Protein AF-M4EWF5-F1 (afdb_monomer)

Structure (mmCIF, N/CA/C/O backbone):
data_AF-M4EWF5-F1
#
_entry.id   AF-M4EWF5-F1
#
loop_
_atom_site.group_PDB
_atom_site.id
_atom_site.type_symbol
_atom_site.label_atom_id
_atom_site.label_alt_id
_atom_site.label_comp_id
_atom_site.label_asym_id
_atom_site.label_entity_id
_atom_site.label_seq_id
_atom_site.pdbx_PDB_ins_code
_atom_site.Cartn_x
_atom_site.Cartn_y
_atom_site.Cartn_z
_atom_site.occupancy
_atom_site.B_iso_or_equiv
_atom_site.auth_seq_id
_atom_site.auth_comp_id
_atom_site.auth_asym_id
_atom_site.auth_atom_id
_atom_site.pdbx_PDB_model_num
ATOM 1 N N . MET A 1 1 ? -3.460 11.348 1.454 1.00 60.72 1 MET A N 1
ATOM 2 C CA . MET A 1 1 ? -3.700 10.464 0.291 1.00 60.72 1 MET A CA 1
ATOM 3 C C . MET A 1 1 ? -4.441 9.225 0.754 1.00 60.72 1 MET A C 1
ATOM 5 O O . MET A 1 1 ? -4.112 8.712 1.816 1.00 60.72 1 MET A O 1
ATOM 9 N N . SER A 1 2 ? -5.455 8.776 0.018 1.00 75.06 2 SER A N 1
ATOM 10 C CA . SER A 1 2 ? -6.222 7.574 0.368 1.00 75.06 2 SER A CA 1
ATOM 11 C C . SER A 1 2 ? -5.443 6.297 0.043 1.00 75.06 2 SER A C 1
ATOM 13 O O . SER A 1 2 ? -4.830 6.213 -1.020 1.00 75.06 2 SER A O 1
ATOM 15 N N . TYR A 1 3 ? -5.541 5.275 0.899 1.00 76.62 3 TYR A N 1
ATOM 16 C CA . TYR A 1 3 ? -4.906 3.967 0.677 1.00 76.62 3 TYR A CA 1
ATOM 17 C C . TYR A 1 3 ? -5.309 3.311 -0.655 1.00 76.62 3 TYR A C 1
ATOM 19 O O . TYR A 1 3 ? -4.475 2.685 -1.292 1.00 76.62 3 TYR A O 1
ATOM 27 N N . LEU A 1 4 ? -6.537 3.535 -1.135 1.00 79.00 4 LEU A N 1
ATOM 28 C CA . LEU A 1 4 ? -7.011 3.019 -2.428 1.00 79.00 4 LEU A CA 1
ATOM 29 C C . LEU A 1 4 ? -6.176 3.512 -3.621 1.00 79.00 4 LEU A C 1
ATOM 31 O O . LEU A 1 4 ? -5.884 2.746 -4.534 1.00 79.00 4 LEU A O 1
ATOM 35 N N . LEU A 1 5 ? -5.757 4.782 -3.596 1.00 80.56 5 LEU A N 1
ATOM 36 C CA . LEU A 1 5 ? -4.899 5.357 -4.638 1.00 80.56 5 LEU A CA 1
ATOM 37 C C . LEU A 1 5 ? -3.491 4.772 -4.574 1.00 80.56 5 LEU A C 1
ATOM 39 O O . LEU A 1 5 ? -2.906 4.465 -5.609 1.00 80.56 5 LEU A O 1
ATOM 43 N N . LEU A 1 6 ? -2.978 4.572 -3.358 1.00 82.00 6 LEU A N 1
ATOM 44 C CA . LEU A 1 6 ? -1.693 3.918 -3.150 1.00 82.00 6 LEU A CA 1
ATOM 45 C C . LEU A 1 6 ? -1.720 2.489 -3.702 1.00 82.00 6 LE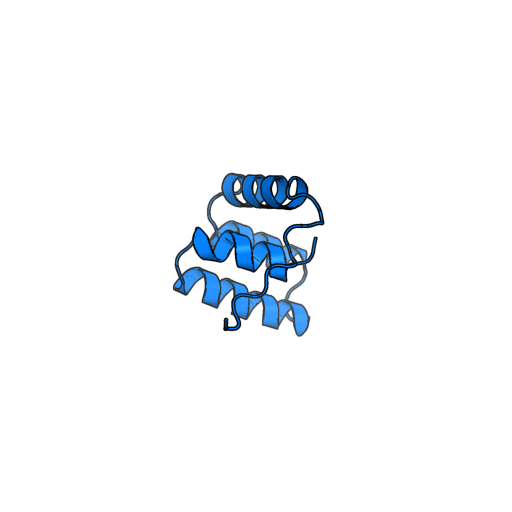U A C 1
ATOM 47 O O . LEU A 1 6 ? -0.834 2.135 -4.470 1.00 82.00 6 LEU A O 1
ATOM 51 N N . PHE A 1 7 ? -2.760 1.711 -3.382 1.00 83.06 7 PHE A N 1
ATOM 52 C CA . PH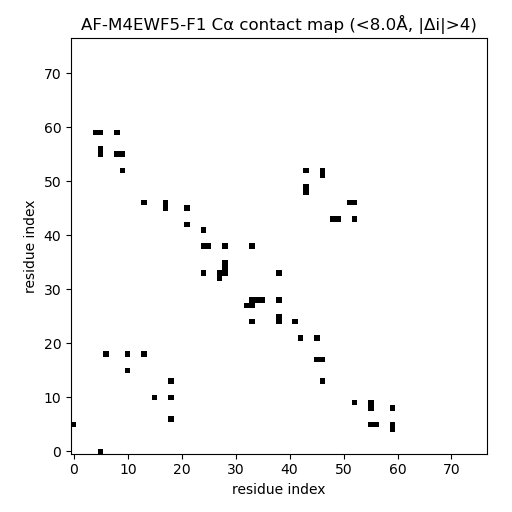E A 1 7 ? -2.942 0.347 -3.886 1.00 83.06 7 PHE A CA 1
ATOM 53 C C . PHE A 1 7 ? -3.016 0.312 -5.409 1.00 83.06 7 PHE A C 1
ATOM 55 O O . PHE A 1 7 ? -2.282 -0.446 -6.029 1.00 83.06 7 PHE A O 1
ATOM 62 N N . LYS A 1 8 ? -3.819 1.183 -6.027 1.00 82.62 8 LYS A N 1
ATOM 63 C CA . LYS A 1 8 ? -3.918 1.259 -7.491 1.00 82.62 8 LYS A CA 1
ATOM 64 C C . LYS A 1 8 ? -2.575 1.568 -8.164 1.00 82.62 8 LYS A C 1
ATOM 66 O O . LYS A 1 8 ? -2.318 1.098 -9.265 1.00 82.62 8 LYS A O 1
ATOM 71 N N . ALA A 1 9 ? -1.719 2.359 -7.525 1.00 82.31 9 ALA A N 1
ATOM 72 C CA . ALA A 1 9 ? -0.416 2.688 -8.087 1.00 82.31 9 ALA A CA 1
ATOM 73 C C . ALA A 1 9 ? 0.601 1.546 -7.920 1.00 82.31 9 ALA A C 1
ATOM 75 O O . ALA A 1 9 ? 1.308 1.215 -8.875 1.00 82.31 9 ALA A O 1
ATOM 76 N N . ILE A 1 10 ? 0.632 0.892 -6.753 1.00 83.19 10 ILE A N 1
ATOM 77 C CA . ILE A 1 10 ? 1.548 -0.233 -6.504 1.00 83.19 10 ILE A CA 1
ATOM 78 C C . ILE A 1 10 ? 1.087 -1.543 -7.160 1.00 83.19 10 ILE A C 1
ATOM 80 O O . ILE A 1 10 ? 1.934 -2.386 -7.432 1.00 83.19 10 ILE A O 1
ATOM 84 N N . SER A 1 11 ? -0.201 -1.708 -7.497 1.00 82.88 11 SER A N 1
ATOM 85 C CA . SER A 1 11 ? -0.705 -2.924 -8.164 1.00 82.88 11 SER A CA 1
ATOM 86 C C . SER A 1 11 ? -0.065 -3.170 -9.525 1.00 82.88 11 SER A C 1
ATOM 88 O O . SER A 1 11 ? 0.017 -4.306 -9.966 1.00 82.88 11 SER A O 1
ATOM 90 N N . SER A 1 12 ? 0.404 -2.110 -10.188 1.00 80.81 12 SER A N 1
ATOM 91 C CA . SER A 1 12 ? 1.142 -2.204 -11.454 1.00 80.81 12 SER A CA 1
ATOM 92 C C . SER A 1 12 ? 2.624 -2.568 -11.285 1.00 80.81 12 SER A C 1
ATOM 94 O O . SER A 1 12 ? 3.323 -2.769 -12.275 1.00 80.81 12 SER A O 1
ATOM 96 N N . LYS A 1 13 ? 3.125 -2.590 -10.044 1.00 80.50 13 LYS A N 1
ATOM 97 C CA . LYS A 1 13 ? 4.554 -2.701 -9.711 1.00 80.50 13 LYS A CA 1
ATOM 98 C C . LYS A 1 13 ? 4.902 -3.938 -8.891 1.00 80.50 13 LYS A C 1
ATOM 100 O O . LYS A 1 13 ? 6.081 -4.250 -8.783 1.00 80.50 13 LYS A O 1
ATOM 105 N N . ILE A 1 14 ? 3.911 -4.621 -8.323 1.00 83.81 14 ILE A N 1
ATOM 106 C CA . ILE A 1 14 ? 4.108 -5.832 -7.523 1.00 83.81 14 ILE A CA 1
ATOM 107 C C . ILE A 1 14 ? 3.278 -6.987 -8.088 1.00 83.81 14 ILE A C 1
ATOM 109 O O . ILE A 1 14 ? 2.367 -6.776 -8.889 1.00 83.81 14 ILE A O 1
ATOM 113 N N . ALA A 1 15 ? 3.582 -8.216 -7.675 1.00 86.75 15 ALA A N 1
ATOM 114 C CA . ALA A 1 15 ? 2.832 -9.379 -8.125 1.00 86.75 15 ALA A CA 1
ATOM 115 C C . ALA A 1 15 ? 1.396 -9.371 -7.573 1.00 86.75 15 ALA A C 1
ATOM 117 O O . ALA A 1 15 ? 1.137 -8.919 -6.458 1.00 86.75 15 ALA A O 1
ATOM 118 N N . GLN A 1 16 ? 0.457 -9.959 -8.318 1.00 85.19 16 GLN A N 1
ATOM 119 C CA . GLN A 1 16 ? -0.940 -10.080 -7.881 1.00 85.19 16 GLN A CA 1
ATOM 120 C C . GLN A 1 16 ? -1.063 -10.772 -6.511 1.00 85.19 16 GLN A C 1
ATOM 122 O O . GLN A 1 16 ? -1.838 -10.337 -5.668 1.00 85.19 16 GLN A O 1
ATOM 127 N N . LYS A 1 17 ? -0.228 -11.789 -6.249 1.00 87.00 17 LYS A N 1
ATOM 128 C CA . LYS A 1 17 ? -0.169 -12.495 -4.955 1.00 87.00 17 LYS A CA 1
ATOM 129 C C . LYS A 1 17 ? 0.136 -11.551 -3.784 1.00 87.00 17 LYS A C 1
ATOM 131 O O . LYS A 1 17 ? -0.460 -11.678 -2.718 1.00 87.00 17 LYS A O 1
ATOM 136 N N . ASP A 1 18 ? 1.024 -10.585 -3.997 1.00 87.88 18 ASP A N 1
ATOM 137 C CA . ASP A 1 18 ? 1.387 -9.585 -2.994 1.00 87.88 18 ASP A CA 1
ATOM 138 C C . ASP A 1 18 ? 0.265 -8.554 -2.802 1.00 87.88 18 ASP A C 1
ATOM 140 O O . ASP A 1 18 ? -0.026 -8.149 -1.674 1.00 87.88 18 ASP A O 1
ATOM 144 N N . MET A 1 19 ? -0.432 -8.177 -3.881 1.00 88.50 19 MET A N 1
ATOM 145 C CA . MET A 1 19 ? -1.617 -7.312 -3.802 1.00 88.50 19 MET A CA 1
ATOM 146 C C . MET A 1 19 ? -2.774 -7.958 -3.033 1.00 88.50 19 MET A C 1
ATOM 148 O O . MET A 1 19 ? -3.445 -7.275 -2.251 1.00 88.50 19 M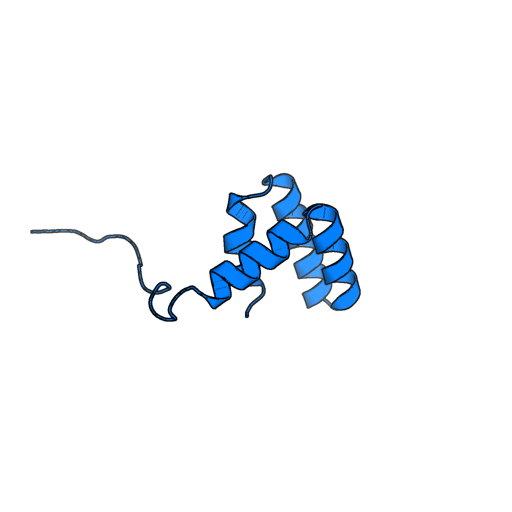ET A O 1
ATOM 152 N N . ASP A 1 20 ? -2.998 -9.258 -3.210 1.00 90.38 20 ASP A N 1
ATOM 153 C CA . ASP A 1 20 ? -3.992 -10.016 -2.445 1.00 90.38 20 ASP A CA 1
ATOM 154 C C . ASP A 1 20 ? -3.665 -10.017 -0.943 1.00 90.38 20 ASP A C 1
ATOM 156 O O . ASP A 1 20 ? -4.538 -9.741 -0.113 1.00 90.38 20 ASP A O 1
ATOM 160 N N . LEU A 1 21 ? -2.388 -10.194 -0.576 1.00 91.06 21 LEU A N 1
ATOM 161 C CA . LEU A 1 21 ? -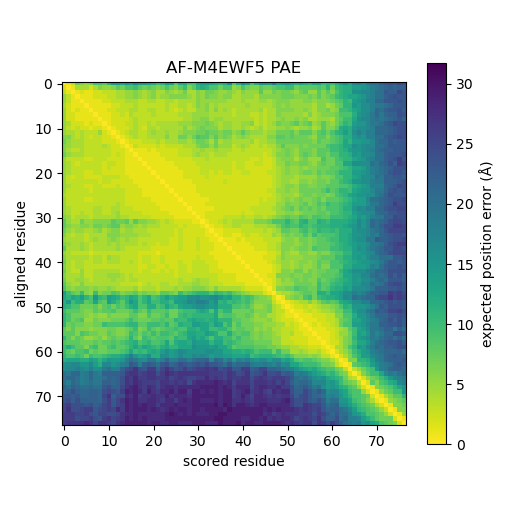1.940 -10.084 0.818 1.00 91.06 21 LEU A CA 1
ATOM 162 C C . LEU A 1 21 ? -2.186 -8.683 1.393 1.00 91.06 21 LEU A C 1
ATOM 164 O O . LEU A 1 21 ? -2.722 -8.549 2.496 1.00 91.06 21 LEU A O 1
ATOM 168 N N . ILE A 1 22 ? -1.841 -7.627 0.651 1.00 90.12 22 ILE A N 1
ATOM 169 C CA . ILE A 1 22 ? -2.090 -6.235 1.066 1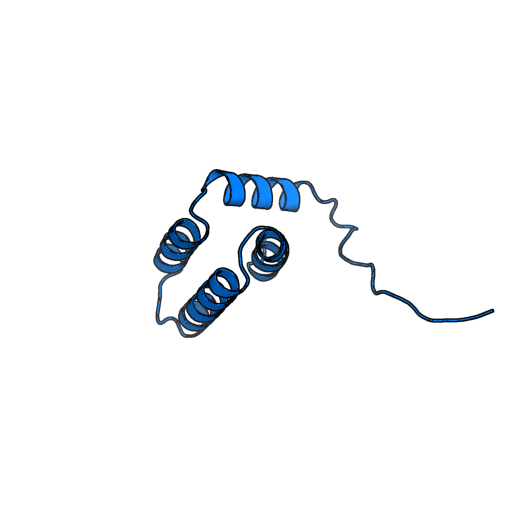.00 90.12 22 ILE A CA 1
ATOM 170 C C . ILE A 1 22 ? -3.586 -5.990 1.276 1.00 90.12 22 ILE A C 1
ATOM 172 O O . ILE A 1 22 ? -3.972 -5.354 2.261 1.00 90.12 22 ILE A O 1
ATOM 176 N N . THR A 1 23 ? -4.428 -6.525 0.391 1.00 90.50 23 THR A N 1
ATOM 177 C CA . THR A 1 23 ? -5.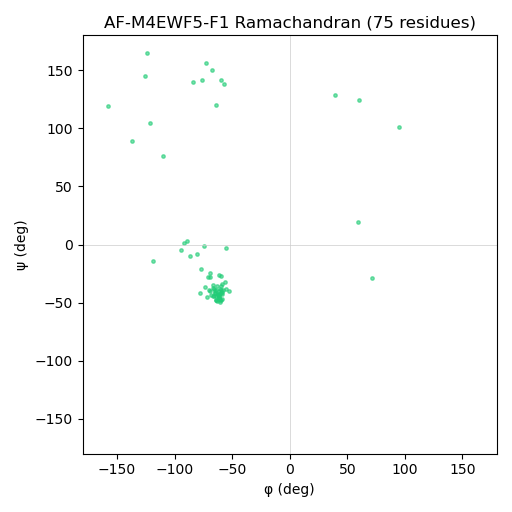888 -6.406 0.478 1.00 90.50 23 THR A CA 1
ATOM 178 C C . THR A 1 23 ? -6.427 -7.100 1.728 1.00 90.50 23 THR A C 1
ATOM 180 O O . THR A 1 23 ? -7.215 -6.502 2.468 1.00 90.50 23 THR A O 1
ATOM 183 N N . ALA A 1 24 ? -5.945 -8.306 2.036 1.00 92.75 24 ALA A N 1
ATOM 184 C CA . ALA A 1 24 ? -6.302 -9.027 3.257 1.00 92.75 24 ALA A CA 1
ATOM 185 C C . ALA A 1 24 ? -5.879 -8.262 4.527 1.00 92.75 24 ALA A C 1
ATOM 187 O O . ALA A 1 24 ? -6.660 -8.129 5.472 1.00 92.75 24 ALA A O 1
ATOM 188 N N . TYR A 1 25 ? -4.670 -7.691 4.551 1.00 91.38 25 TYR A N 1
ATOM 189 C CA . TYR A 1 25 ? -4.227 -6.858 5.673 1.00 91.38 25 TYR A CA 1
ATOM 190 C C . TYR A 1 25 ? -5.022 -5.556 5.785 1.00 91.38 25 TYR A C 1
ATOM 192 O O . TYR A 1 25 ? -5.299 -5.095 6.892 1.00 91.38 25 TYR A O 1
ATOM 200 N N . TYR A 1 26 ? -5.438 -4.968 4.665 1.00 91.12 26 TYR A N 1
ATOM 201 C CA . TYR A 1 26 ? -6.286 -3.782 4.678 1.00 91.12 26 TYR A CA 1
ATOM 202 C C . TYR A 1 26 ? -7.677 -4.081 5.252 1.00 91.12 26 TYR A C 1
ATOM 204 O O . TYR A 1 26 ? -8.207 -3.274 6.017 1.00 91.12 26 TYR A O 1
ATOM 212 N N . GLN A 1 27 ? -8.252 -5.253 4.964 1.00 92.69 27 GLN A N 1
ATOM 213 C CA . GLN A 1 27 ? -9.484 -5.688 5.628 1.00 92.69 27 GLN A CA 1
ATOM 214 C C . GLN A 1 27 ? -9.288 -5.830 7.140 1.00 92.69 27 GLN A C 1
ATOM 216 O O . GLN A 1 27 ? -10.068 -5.262 7.899 1.00 92.69 27 GLN A O 1
ATOM 221 N N . GLN A 1 28 ? -8.191 -6.448 7.584 1.00 93.38 28 GLN A N 1
ATOM 222 C CA . GLN A 1 28 ? -7.867 -6.538 9.013 1.00 93.38 28 GLN A CA 1
ATOM 223 C C . GLN A 1 28 ? -7.704 -5.157 9.672 1.00 93.38 28 GLN A C 1
ATOM 225 O O . GLN A 1 28 ? -8.097 -4.975 10.824 1.00 93.38 28 GLN A O 1
ATOM 230 N N . LEU A 1 29 ? -7.160 -4.165 8.954 1.00 91.69 29 LEU A N 1
ATOM 231 C CA . LEU A 1 29 ? -7.079 -2.778 9.429 1.00 91.69 29 LEU A CA 1
ATOM 232 C C . LEU A 1 29 ? -8.478 -2.159 9.587 1.00 91.69 29 LEU A C 1
ATOM 234 O O . LEU A 1 29 ? -8.737 -1.481 10.581 1.00 91.69 29 LEU A O 1
ATOM 238 N N . ARG A 1 30 ? -9.392 -2.406 8.637 1.00 89.94 30 ARG A N 1
ATOM 239 C CA . ARG A 1 30 ? -10.791 -1.937 8.703 1.00 89.94 30 ARG A CA 1
ATOM 240 C C . ARG A 1 30 ? -11.563 -2.586 9.847 1.00 89.94 30 ARG A C 1
ATOM 242 O O . ARG A 1 30 ? -12.335 -1.910 10.518 1.00 89.94 30 ARG A O 1
ATOM 249 N N . GLU A 1 31 ? -11.307 -3.865 10.091 1.00 94.50 31 GLU A N 1
ATOM 250 C CA . GLU A 1 31 ? -11.838 -4.620 11.228 1.00 94.50 31 GLU A CA 1
ATOM 251 C C . GLU A 1 31 ? -11.149 -4.262 12.559 1.00 94.50 31 GLU A C 1
ATOM 253 O O . GLU A 1 31 ? -11.505 -4.814 13.595 1.00 94.50 31 GLU A O 1
ATOM 258 N N . LYS A 1 32 ? -10.161 -3.350 12.553 1.00 91.44 32 LYS A N 1
ATOM 259 C CA . LYS A 1 32 ? -9.345 -2.956 13.717 1.00 91.44 32 LYS A CA 1
ATOM 260 C C . LYS A 1 32 ? -8.563 -4.112 14.365 1.00 91.44 32 LYS A C 1
ATOM 262 O O . LYS A 1 32 ? -8.108 -3.980 15.497 1.00 91.44 32 LYS A O 1
ATOM 267 N N . LYS A 1 33 ? -8.353 -5.218 13.643 1.00 92.44 33 LYS A N 1
ATOM 268 C CA . LYS A 1 33 ? -7.526 -6.361 14.076 1.00 92.44 33 LYS A CA 1
ATOM 269 C C . LYS A 1 33 ? -6.035 -6.030 14.079 1.00 92.44 33 LYS A C 1
ATOM 271 O O . LYS A 1 33 ? -5.275 -6.605 14.849 1.00 92.44 33 LYS A O 1
ATOM 276 N N . ILE A 1 34 ? -5.615 -5.103 13.217 1.00 92.06 34 ILE A N 1
ATOM 277 C CA . ILE A 1 34 ? -4.247 -4.581 13.182 1.00 92.06 34 ILE A CA 1
ATOM 278 C C . ILE A 1 34 ? -4.253 -3.057 13.282 1.00 92.06 34 ILE A C 1
ATOM 280 O O . ILE A 1 34 ? -5.120 -2.383 12.728 1.00 92.06 34 ILE A O 1
ATOM 284 N N . SER A 1 35 ? -3.247 -2.503 13.954 1.00 92.06 35 SER A N 1
ATOM 285 C CA . SER A 1 35 ? -3.036 -1.056 14.011 1.00 92.06 35 SER A CA 1
ATOM 286 C C . SER A 1 35 ? -2.508 -0.517 12.683 1.00 92.06 35 SER A C 1
ATOM 288 O O . SER A 1 35 ? -1.818 -1.217 11.940 1.00 92.06 35 SER A O 1
ATOM 290 N N . ARG A 1 36 ? -2.738 0.776 12.426 1.00 87.06 36 ARG A N 1
ATOM 291 C CA . ARG A 1 36 ? -2.205 1.482 11.246 1.00 87.06 36 ARG A CA 1
ATOM 292 C C . ARG A 1 36 ? -0.690 1.318 11.096 1.00 87.06 36 ARG A C 1
ATOM 294 O O . ARG A 1 36 ? -0.210 1.124 9.988 1.00 87.06 36 ARG A O 1
ATOM 301 N N . GLU A 1 37 ? 0.059 1.359 12.199 1.00 88.12 37 GLU A N 1
ATOM 302 C CA . GLU A 1 37 ? 1.509 1.126 12.173 1.00 88.12 37 GLU A CA 1
ATOM 303 C C . GLU A 1 37 ? 1.858 -0.316 11.776 1.00 88.12 37 GLU A C 1
ATOM 305 O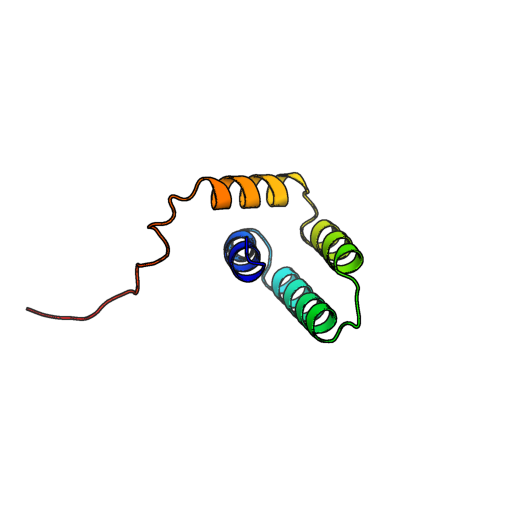 O . GLU A 1 37 ? 2.730 -0.533 10.936 1.00 88.12 37 GLU A O 1
ATOM 310 N N . GLY A 1 38 ? 1.150 -1.302 12.336 1.00 90.38 38 GLY A N 1
ATOM 311 C CA . GLY A 1 38 ? 1.340 -2.714 12.001 1.00 90.38 38 GLY A CA 1
ATOM 312 C C . GLY A 1 38 ? 1.038 -2.997 10.531 1.00 90.38 38 GLY A C 1
ATOM 313 O O . GLY A 1 38 ? 1.796 -3.708 9.870 1.00 90.38 38 GLY A O 1
ATOM 314 N N . PHE A 1 39 ? -0.011 -2.370 9.995 1.00 89.81 39 PHE A N 1
ATOM 315 C CA . PHE A 1 39 ? -0.309 -2.391 8.567 1.00 89.81 39 PHE A CA 1
ATOM 316 C C . PHE A 1 39 ? 0.835 -1.787 7.742 1.00 89.81 39 PHE A C 1
ATOM 318 O O . PHE A 1 39 ? 1.316 -2.438 6.821 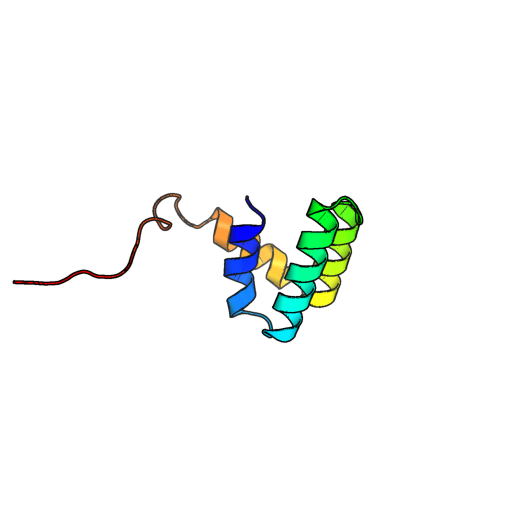1.00 89.81 39 PHE A O 1
ATOM 325 N N . SER A 1 40 ? 1.332 -0.596 8.097 1.00 85.06 40 SER A N 1
ATOM 326 C CA . SER A 1 40 ? 2.450 0.042 7.385 1.00 85.06 40 SER A CA 1
ATOM 327 C C . SER A 1 40 ? 3.734 -0.799 7.407 1.00 85.06 40 SER A C 1
ATOM 329 O O . SER A 1 40 ? 4.426 -0.872 6.393 1.00 85.06 40 SER A O 1
ATOM 331 N N . LYS A 1 41 ? 4.045 -1.472 8.526 1.00 88.44 41 LYS A N 1
ATOM 332 C CA . LYS A 1 41 ? 5.190 -2.397 8.618 1.00 88.44 41 LYS A CA 1
ATOM 333 C C . LYS A 1 41 ? 5.023 -3.596 7.684 1.00 88.44 41 LYS A C 1
ATOM 335 O O . LYS A 1 41 ? 5.938 -3.903 6.927 1.00 88.44 41 LYS A O 1
ATOM 340 N N . LYS A 1 42 ? 3.848 -4.236 7.692 1.00 88.69 42 LYS A N 1
ATOM 341 C CA . LYS A 1 42 ? 3.535 -5.355 6.787 1.00 88.69 42 LYS A CA 1
ATOM 342 C C . LYS A 1 42 ? 3.575 -4.925 5.322 1.00 88.69 42 LYS A C 1
ATOM 344 O O . LYS A 1 42 ? 4.157 -5.628 4.508 1.00 88.69 42 LYS A O 1
ATOM 349 N N . LEU A 1 43 ? 3.029 -3.752 5.005 1.00 86.81 43 LEU A N 1
ATOM 350 C CA . LEU A 1 43 ? 3.057 -3.185 3.660 1.00 86.81 43 LEU A CA 1
ATOM 351 C C . LEU A 1 43 ? 4.497 -2.994 3.164 1.00 86.81 43 LEU A C 1
ATOM 353 O O . LEU A 1 43 ? 4.819 -3.429 2.065 1.00 86.81 43 LEU A O 1
ATOM 357 N N . ARG A 1 44 ? 5.377 -2.414 3.992 1.00 84.31 44 ARG A N 1
ATOM 358 C CA . ARG A 1 44 ? 6.802 -2.249 3.662 1.00 84.31 44 ARG A CA 1
ATOM 359 C C . ARG A 1 44 ? 7.516 -3.593 3.479 1.00 84.31 44 ARG A C 1
ATOM 361 O O . ARG A 1 44 ? 8.371 -3.701 2.614 1.00 84.31 44 ARG A O 1
ATOM 368 N N . MET A 1 45 ? 7.147 -4.607 4.259 1.00 85.31 45 MET A N 1
ATOM 369 C CA . MET A 1 45 ? 7.723 -5.950 4.154 1.00 85.31 45 MET A CA 1
ATOM 370 C C . MET A 1 45 ? 7.319 -6.669 2.859 1.00 85.31 4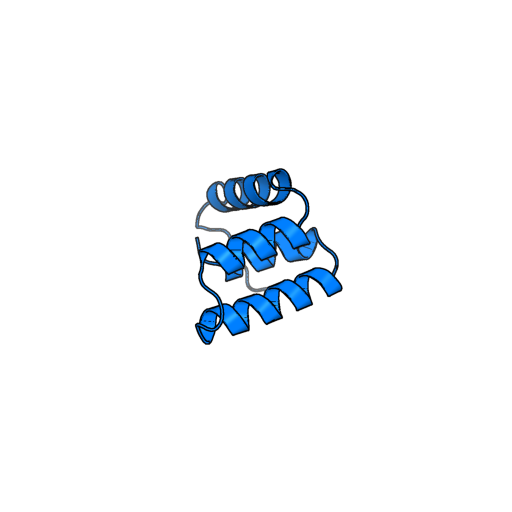5 MET A C 1
ATOM 372 O O . MET A 1 45 ? 8.160 -7.315 2.252 1.00 85.31 45 MET A O 1
ATOM 376 N N . ILE A 1 46 ? 6.058 -6.539 2.430 1.00 85.19 46 ILE A N 1
ATOM 377 C CA . ILE A 1 46 ? 5.548 -7.160 1.193 1.00 85.19 46 ILE A CA 1
ATOM 378 C C . ILE A 1 46 ? 6.109 -6.455 -0.038 1.00 85.19 46 ILE A C 1
ATOM 380 O O . ILE A 1 46 ? 6.551 -7.097 -0.980 1.00 85.19 46 ILE A O 1
ATOM 384 N N . VAL A 1 47 ? 6.099 -5.121 -0.024 1.00 80.75 47 VAL A N 1
ATOM 385 C CA . VAL A 1 47 ? 6.629 -4.330 -1.137 1.00 80.75 47 VAL A CA 1
ATOM 386 C C . VAL A 1 47 ? 8.156 -4.459 -1.225 1.00 80.75 47 VAL A C 1
ATOM 388 O O . VAL A 1 47 ? 8.720 -4.270 -2.298 1.00 80.75 47 VAL A O 1
ATOM 391 N N . GLY A 1 48 ? 8.829 -4.784 -0.115 1.00 71.44 48 GLY A N 1
ATOM 392 C CA . GLY A 1 48 ? 10.275 -5.014 -0.025 1.00 71.44 48 GLY A CA 1
ATOM 393 C C . GLY A 1 48 ? 11.124 -3.746 -0.157 1.00 71.44 48 GLY A C 1
ATOM 394 O O . GLY A 1 48 ? 12.184 -3.648 0.454 1.00 71.44 48 GLY A O 1
ATOM 395 N N . ASP A 1 49 ? 10.634 -2.748 -0.890 1.00 71.50 49 ASP A N 1
ATOM 396 C CA . ASP A 1 49 ? 11.376 -1.562 -1.284 1.00 71.50 49 ASP A CA 1
ATOM 397 C C . ASP A 1 49 ? 10.688 -0.283 -0.765 1.00 71.50 49 ASP A C 1
ATOM 399 O O . ASP A 1 49 ? 9.658 0.173 -1.272 1.00 71.50 49 ASP A O 1
ATOM 403 N N . ASP A 1 50 ? 11.255 0.319 0.292 1.00 67.06 50 ASP A N 1
ATOM 404 C CA . ASP A 1 50 ? 10.779 1.609 0.832 1.00 67.06 50 ASP A CA 1
ATOM 405 C C . ASP A 1 50 ? 10.860 2.720 -0.225 1.00 67.06 50 ASP A C 1
ATOM 407 O O . ASP A 1 50 ? 10.082 3.679 -0.198 1.00 67.06 50 ASP A O 1
ATOM 411 N N . HIS A 1 51 ? 11.785 2.565 -1.174 1.00 69.12 51 HIS A N 1
ATOM 412 C CA . HIS A 1 51 ? 11.972 3.476 -2.285 1.00 69.12 51 HIS A CA 1
ATOM 413 C C . HIS A 1 51 ? 10.779 3.412 -3.251 1.00 69.12 51 HIS A C 1
ATOM 415 O O . HIS A 1 51 ? 10.220 4.459 -3.556 1.00 69.12 51 HIS A O 1
ATOM 421 N N . LEU A 1 52 ? 10.259 2.231 -3.599 1.00 74.69 52 LEU A N 1
ATOM 422 C CA . LEU A 1 52 ? 9.038 2.069 -4.395 1.00 74.69 52 LEU A CA 1
ATOM 423 C C . LEU A 1 52 ? 7.834 2.733 -3.723 1.00 74.69 52 LEU A C 1
ATOM 425 O O . LEU A 1 52 ? 7.058 3.422 -4.392 1.00 74.69 52 LEU A O 1
ATOM 429 N N . LEU A 1 53 ? 7.689 2.579 -2.402 1.00 75.94 53 LEU A N 1
ATOM 430 C CA . LEU A 1 53 ? 6.601 3.214 -1.657 1.00 75.94 53 LEU A CA 1
ATOM 431 C C . LEU A 1 53 ? 6.719 4.745 -1.705 1.00 75.94 53 LEU A C 1
ATOM 433 O O . LEU A 1 53 ? 5.744 5.427 -2.025 1.00 75.94 53 LEU A O 1
ATOM 437 N N . LYS A 1 54 ? 7.914 5.288 -1.442 1.00 73.25 54 LYS A N 1
ATOM 438 C CA . LYS A 1 54 ? 8.194 6.732 -1.511 1.00 73.25 54 LYS A CA 1
ATOM 439 C C . LYS A 1 54 ? 8.018 7.284 -2.917 1.00 73.25 54 LYS A C 1
ATOM 441 O O . LYS A 1 54 ? 7.301 8.263 -3.076 1.00 73.25 54 LYS A O 1
ATOM 446 N N . THR A 1 55 ? 8.595 6.645 -3.932 1.00 73.25 55 THR A N 1
ATOM 447 C CA . THR A 1 55 ? 8.458 7.042 -5.338 1.00 73.25 55 THR A CA 1
ATOM 448 C C . THR A 1 55 ? 6.999 7.024 -5.760 1.00 73.25 55 THR A C 1
ATOM 450 O O . THR A 1 55 ? 6.556 7.957 -6.421 1.00 73.25 55 THR A O 1
ATOM 453 N N . THR A 1 56 ? 6.225 6.027 -5.329 1.00 74.94 56 THR A N 1
ATOM 454 C CA . THR A 1 56 ? 4.789 5.967 -5.618 1.00 74.94 56 THR A CA 1
ATOM 455 C C . THR A 1 56 ? 4.029 7.088 -4.914 1.00 74.94 56 THR A C 1
ATOM 457 O O . THR A 1 56 ? 3.216 7.756 -5.544 1.00 74.94 56 THR A O 1
ATOM 460 N N . ILE A 1 57 ? 4.309 7.355 -3.635 1.00 75.62 57 ILE A N 1
ATOM 461 C CA . ILE A 1 57 ? 3.692 8.466 -2.893 1.00 75.62 57 ILE A CA 1
ATOM 462 C C . ILE A 1 57 ? 4.048 9.812 -3.535 1.00 75.62 57 ILE A C 1
ATOM 464 O O . ILE A 1 57 ? 3.155 10.625 -3.754 1.00 75.62 57 ILE A O 1
ATOM 468 N N . THR A 1 58 ? 5.313 10.040 -3.890 1.00 75.19 58 THR A N 1
ATOM 469 C CA . THR A 1 58 ? 5.766 11.261 -4.567 1.00 75.19 58 THR A CA 1
ATOM 470 C C . THR A 1 58 ? 5.161 11.387 -5.962 1.00 75.19 58 THR A C 1
ATOM 472 O O . THR A 1 58 ? 4.715 12.471 -6.325 1.00 75.19 58 THR A O 1
ATOM 475 N N . ALA A 1 59 ? 5.082 10.301 -6.735 1.00 71.44 59 ALA A N 1
ATOM 476 C CA . ALA A 1 59 ? 4.424 10.297 -8.039 1.00 71.44 59 ALA A CA 1
ATOM 477 C C . ALA A 1 59 ? 2.935 10.630 -7.903 1.00 71.44 59 ALA A C 1
ATOM 479 O O . ALA A 1 59 ? 2.433 11.474 -8.637 1.00 71.44 59 ALA A O 1
ATOM 480 N N . LEU A 1 60 ? 2.250 10.046 -6.915 1.00 69.88 60 LEU A N 1
ATOM 481 C CA . LEU A 1 60 ? 0.849 10.340 -6.626 1.00 69.88 60 LEU A CA 1
ATOM 482 C C . LEU A 1 60 ? 0.646 11.786 -6.153 1.00 69.88 60 LEU A C 1
ATOM 484 O O . LEU A 1 60 ? -0.310 12.421 -6.576 1.00 69.88 60 LEU A O 1
ATOM 488 N N . GLN A 1 61 ? 1.537 12.332 -5.321 1.00 67.94 61 GLN A N 1
ATOM 489 C CA . GLN A 1 61 ? 1.497 13.733 -4.869 1.00 67.94 61 GLN A CA 1
ATOM 490 C C . GLN A 1 61 ? 1.804 14.734 -5.985 1.00 67.94 61 GLN A C 1
ATOM 492 O O . GLN A 1 61 ? 1.331 15.866 -5.932 1.00 67.94 61 GLN A O 1
ATOM 497 N N . ARG A 1 62 ? 2.591 14.327 -6.984 1.00 66.06 62 ARG A N 1
ATOM 498 C CA . ARG A 1 62 ? 2.897 15.127 -8.174 1.00 66.06 62 ARG A CA 1
ATOM 499 C C . ARG A 1 62 ? 1.873 14.965 -9.291 1.00 66.06 62 ARG A C 1
ATOM 501 O O . ARG A 1 62 ? 1.945 15.729 -10.252 1.00 66.06 62 ARG A O 1
ATOM 508 N N . LEU A 1 63 ? 0.944 14.008 -9.193 1.00 58.81 63 LEU A N 1
ATOM 509 C CA . LEU A 1 63 ? -0.178 13.952 -10.120 1.00 58.81 63 LEU A CA 1
ATOM 510 C C . LEU A 1 63 ? -1.014 15.220 -9.915 1.00 58.81 63 LEU A C 1
ATOM 512 O O . LEU A 1 63 ? -1.505 15.450 -8.805 1.00 58.81 63 LEU A O 1
ATOM 516 N N . PRO A 1 64 ? -1.188 16.055 -10.954 1.00 54.75 64 PRO A N 1
ATOM 517 C CA . PRO A 1 64 ? -2.120 17.162 -10.868 1.00 54.75 64 PRO A CA 1
ATOM 518 C C . PRO A 1 64 ? -3.497 16.585 -10.525 1.00 54.75 64 PRO A C 1
ATOM 520 O O . PRO A 1 64 ? -3.897 15.544 -11.052 1.00 54.75 64 PRO A O 1
ATOM 523 N N . HIS A 1 65 ? -4.217 17.253 -9.622 1.00 52.16 65 HIS A N 1
ATOM 524 C CA . HIS A 1 65 ? -5.519 16.833 -9.082 1.00 52.16 65 HIS A CA 1
ATOM 525 C C . HIS A 1 65 ? -6.602 16.562 -10.159 1.00 52.16 65 HIS A C 1
ATOM 527 O O . HIS A 1 65 ? -7.710 16.144 -9.837 1.00 52.16 65 HIS A O 1
ATOM 533 N N . THR A 1 66 ? -6.296 16.777 -11.437 1.00 47.78 66 THR A N 1
ATOM 534 C CA . THR A 1 66 ? -7.181 16.681 -12.596 1.00 47.78 66 THR A CA 1
ATOM 535 C C . THR A 1 66 ? -7.167 15.334 -13.332 1.00 47.78 66 THR A C 1
ATOM 537 O O . THR A 1 66 ? -7.986 15.149 -14.224 1.00 47.78 66 THR A O 1
ATOM 540 N N . ALA A 1 67 ? -6.319 14.360 -12.976 1.00 51.22 67 ALA A N 1
ATOM 541 C CA . ALA A 1 67 ? -6.195 13.111 -13.753 1.00 51.22 67 ALA A CA 1
ATOM 542 C C . ALA A 1 67 ? -7.095 11.933 -13.304 1.00 51.22 67 ALA A C 1
ATOM 544 O O . ALA A 1 67 ? -7.027 10.858 -13.896 1.00 51.22 67 ALA A O 1
ATOM 545 N N . LEU A 1 68 ? -7.949 12.089 -12.281 1.00 52.53 68 LEU A N 1
ATOM 546 C CA . LEU A 1 68 ? -8.888 11.025 -11.867 1.00 52.53 68 LEU A CA 1
ATOM 547 C C . LEU A 1 68 ? -10.245 11.067 -12.590 1.00 52.53 68 LEU A C 1
ATOM 549 O O . LEU A 1 68 ? -11.094 10.223 -12.313 1.00 52.53 68 LEU A O 1
ATOM 553 N N . LYS A 1 69 ? -10.437 11.981 -13.550 1.00 43.66 69 LYS A N 1
ATOM 554 C CA . LYS A 1 69 ? -11.584 11.966 -14.467 1.00 43.66 69 LYS A CA 1
ATOM 555 C C . LYS A 1 69 ? -11.129 11.602 -15.879 1.00 43.66 69 LYS A C 1
ATOM 557 O O . LYS A 1 69 ? -11.040 12.456 -16.747 1.00 43.66 69 LYS A O 1
ATOM 562 N N . MET A 1 70 ? -10.858 10.324 -16.104 1.00 49.72 70 MET A N 1
ATOM 563 C CA . MET A 1 70 ? -11.061 9.722 -17.421 1.00 49.72 70 MET A CA 1
ATOM 564 C C . MET A 1 70 ? -11.711 8.361 -17.201 1.00 49.72 70 MET A C 1
ATOM 566 O O . MET A 1 70 ? -11.045 7.347 -17.000 1.00 49.72 70 MET A O 1
ATOM 570 N N . GLU A 1 71 ? -13.043 8.382 -17.165 1.00 47.91 71 GLU A N 1
ATOM 571 C CA . GLU A 1 71 ? -13.840 7.230 -17.577 1.00 47.91 71 GLU A CA 1
ATOM 572 C C . GLU A 1 71 ? -13.519 6.901 -19.044 1.00 47.91 71 GLU A C 1
ATOM 574 O O . GLU A 1 71 ? -13.331 7.824 -19.844 1.00 47.91 71 GLU A O 1
ATOM 579 N N . PRO A 1 72 ? -13.453 5.614 -19.418 1.00 59.31 72 PRO A N 1
ATOM 580 C CA . PRO A 1 72 ? -13.353 5.213 -20.806 1.00 59.31 72 PRO A CA 1
ATOM 581 C C . PRO A 1 72 ? -14.740 5.152 -21.464 1.00 59.31 72 PRO A C 1
ATOM 583 O O . PRO A 1 72 ? -15.683 4.627 -20.889 1.00 59.31 72 PRO A O 1
ATOM 586 N N . VAL A 1 73 ? -14.766 5.617 -22.715 1.00 63.06 73 VAL A N 1
ATOM 587 C CA . VAL A 1 73 ? -15.639 5.242 -23.843 1.00 63.06 73 VAL A CA 1
ATOM 588 C C . VAL A 1 73 ? -17.162 5.421 -23.705 1.00 63.06 73 VAL A C 1
ATOM 590 O O . VAL A 1 73 ? -17.819 4.789 -22.894 1.00 63.06 73 VAL A O 1
ATOM 593 N N . THR A 1 74 ? -17.756 6.172 -24.637 1.00 50.38 74 THR A N 1
ATOM 594 C CA . THR A 1 74 ? -18.939 5.722 -25.396 1.00 50.38 74 THR A CA 1
ATOM 595 C C . THR A 1 74 ? -19.059 6.492 -26.719 1.00 50.38 74 THR A C 1
ATOM 597 O O . THR A 1 74 ? -19.137 7.710 -26.741 1.00 50.38 74 THR A O 1
ATOM 600 N N . CYS A 1 75 ? -19.001 5.713 -27.804 1.00 43.00 75 CYS A N 1
ATOM 601 C CA . CYS A 1 75 ? -19.759 5.773 -29.060 1.00 43.00 75 CYS A CA 1
ATOM 602 C C . CYS A 1 75 ? -20.111 7.116 -29.742 1.00 43.00 75 CYS A C 1
ATOM 604 O O . CYS A 1 75 ? -20.851 7.923 -29.195 1.00 43.00 75 CYS A O 1
ATOM 606 N N . GLY A 1 76 ? -19.780 7.182 -31.040 1.00 53.62 76 GLY A N 1
ATOM 607 C CA . GLY A 1 76 ? -20.776 7.445 -32.090 1.00 53.62 76 GLY A CA 1
ATOM 608 C C . GLY A 1 76 ? -20.961 8.892 -32.546 1.00 53.62 76 GLY A C 1
ATOM 609 O O . GLY A 1 76 ? -21.674 9.655 -31.902 1.00 53.62 76 GLY A O 1
ATOM 610 N N . CYS A 1 77 ? -20.367 9.228 -33.694 1.00 43.41 77 CYS A N 1
ATOM 611 C CA . CYS A 1 77 ? -21.045 9.535 -34.966 1.00 43.41 77 CYS A CA 1
ATOM 612 C C . CYS A 1 77 ? -19.990 9.807 -36.046 1.00 43.41 77 CYS A C 1
ATOM 614 O O . CYS A 1 77 ? -19.037 10.565 -35.756 1.00 43.41 77 CYS A O 1
#

Solvent-accessible surface area (backbone atoms only — not comparable to full-atom values): 4849 Å² total; per-residue (Å²): 135,61,68,67,60,53,48,63,60,46,57,80,75,50,56,68,74,55,48,52,52,51,50,55,50,49,50,34,41,75,72,62,76,40,52,75,66,58,46,53,53,52,50,45,61,71,66,66,39,68,60,59,55,48,51,49,51,52,51,59,70,67,47,64,93,71,72,86,75,71,82,81,87,83,84,90,134

Radius of gyration: 15.03 Å; Cα contacts (8 Å, |Δi|>4): 34; chains: 1; bounding box: 33×30×49 Å

Secondary structure (DSSP, 8-state):
--HHHHHHHHTTTS-HHHHHHHHHHHHHHHTTSS-HHHHHHHHHHHH--HHHHHHHHHHHHHS-TTTT---------

Organism: Brassica campestris (NCBI:txid3711)

InterPro domains:
  IPR022003 RST domain [PF12174] (1-61)
  IPR022003 RST domain [PS51879] (1-66)
  IPR044964 Inactive poly [ADP-ribose] polymerase RCD1/SRO1-5 [PTHR32263] (1-61)

Foldseek 3Di:
DDVVQLLVQCVVVADPVLSVVLVVVVVCVVVVVDDPVRSVVSNCVSSVDPVSSVVSVVVVVPPDPPPPPDDDDDDDD

Sequence (77 aa):
MSYLLLFKAISSKIAQKDMDLITAYYQQLREKKISREGFSKKLRMIVGDDHLLKTTITALQRLPHTALKMEPVTCGC

Mean predicted aligned error: 10.24 Å

Nearest PDB structures (foldseek):
  5oao-assembly1_A  TM=9.254E-01  e=1.227E-03  Arabidopsis thaliana
  5n9q-assembly1_A  TM=7.942E-01  e=4.775E-03  Arabidopsis thaliana
  7ac1-assembly1_A  TM=9.118E-01  e=5.649E-02  Arabidopsis thaliana
  6a8z-assembly1_A  TM=6.075E-01  e=5.806E+00  Deinococcus radiodurans R1 = ATCC 13939 = DSM 20539

pLDDT: mean 76.68, std 14.69, range [43.0, 94.5]